Protein AF-A0A523JCQ4-F1 (afdb_monomer_lite)

Foldseek 3Di:
DDPPDPPPPPPPVPPDPDQADWDFLVVVCVVVVHDSVVCCVQLVDDDRTDGPVSSVVSVVVSVVVVVVVVVVPD

Radius of gyration: 16.49 Å; chains: 1; bounding box: 39×48×32 Å

pLDDT: mean 72.68, std 14.92, range [39.47, 87.56]

Sequence (74 aa):
MTISGPIFRPILFSSKRSEDELIPLDCLSELVGFPVEQLKEELELEGDEVSVENLRESVLKFLDLTMEEFKKTE

Structure (mmCIF, N/CA/C/O backbone):
data_AF-A0A523JCQ4-F1
#
_entry.id   AF-A0A523JCQ4-F1
#
loop_
_atom_site.group_PDB
_atom_site.id
_atom_site.type_symbol
_atom_site.label_atom_id
_atom_site.label_alt_id
_atom_site.label_comp_id
_atom_site.label_asym_id
_atom_site.label_entity_id
_atom_site.label_seq_id
_atom_site.pdbx_PDB_ins_code
_atom_site.Cartn_x
_atom_site.Cartn_y
_atom_site.Cartn_z
_atom_site.occupancy
_atom_site.B_iso_or_equiv
_atom_site.auth_seq_id
_atom_site.auth_comp_id
_atom_site.auth_asym_id
_atom_site.auth_atom_id
_atom_site.pdbx_PDB_model_num
ATOM 1 N N . MET A 1 1 ? 9.652 -42.048 -7.332 1.00 39.47 1 MET A N 1
ATOM 2 C CA . MET A 1 1 ? 9.372 -40.944 -6.390 1.00 39.47 1 MET A CA 1
ATOM 3 C C . MET A 1 1 ? 10.127 -39.722 -6.881 1.00 39.47 1 MET A C 1
ATOM 5 O O . MET A 1 1 ? 11.325 -39.631 -6.658 1.00 39.47 1 MET A O 1
ATOM 9 N N . THR A 1 2 ? 9.470 -38.849 -7.642 1.00 47.75 2 THR A N 1
ATOM 10 C CA . THR A 1 2 ? 10.054 -37.590 -8.121 1.00 47.75 2 THR A CA 1
ATOM 11 C C . THR A 1 2 ? 9.418 -36.461 -7.329 1.00 47.75 2 THR A C 1
ATOM 13 O O . THR A 1 2 ? 8.227 -36.192 -7.471 1.00 47.75 2 THR A O 1
ATOM 16 N N . ILE A 1 3 ? 10.198 -35.840 -6.451 1.00 55.44 3 ILE A N 1
ATOM 17 C CA . ILE A 1 3 ? 9.799 -34.640 -5.715 1.00 55.44 3 ILE A CA 1
ATOM 18 C C . ILE A 1 3 ? 9.883 -33.468 -6.697 1.00 55.44 3 ILE A C 1
ATOM 20 O O . ILE A 1 3 ? 10.926 -32.850 -6.867 1.00 55.44 3 ILE A O 1
ATOM 24 N N . SER A 1 4 ? 8.782 -33.234 -7.409 1.00 52.72 4 SER A N 1
ATOM 25 C CA . SER A 1 4 ? 8.538 -32.008 -8.165 1.00 52.72 4 SER A CA 1
ATOM 26 C C . SER A 1 4 ? 7.945 -30.989 -7.197 1.00 52.72 4 SER A C 1
ATOM 28 O O . SER A 1 4 ? 6.729 -30.913 -7.046 1.00 52.72 4 SER A O 1
ATOM 30 N N . GLY A 1 5 ? 8.807 -30.270 -6.483 1.00 59.75 5 GLY A N 1
ATOM 31 C CA . GLY A 1 5 ? 8.427 -29.100 -5.694 1.00 59.75 5 GLY A CA 1
ATOM 32 C C . GLY A 1 5 ? 9.019 -27.839 -6.326 1.00 59.75 5 GLY A C 1
ATOM 33 O O . GLY A 1 5 ? 10.113 -27.923 -6.892 1.00 59.75 5 GLY A O 1
ATOM 34 N N . PRO A 1 6 ? 8.340 -26.680 -6.259 1.00 57.38 6 PRO A N 1
ATOM 35 C CA . PRO A 1 6 ? 8.967 -25.420 -6.620 1.00 57.38 6 PRO A CA 1
ATOM 36 C C . PRO A 1 6 ? 10.183 -25.217 -5.714 1.00 57.38 6 PRO A C 1
ATOM 38 O O . PRO A 1 6 ? 10.088 -25.282 -4.487 1.00 57.38 6 PRO A O 1
ATOM 41 N N . ILE A 1 7 ? 11.341 -25.025 -6.341 1.00 62.47 7 ILE A N 1
ATOM 42 C CA . ILE A 1 7 ? 12.576 -24.618 -5.679 1.00 62.47 7 ILE A CA 1
ATOM 43 C C . ILE A 1 7 ? 12.273 -23.259 -5.053 1.00 62.47 7 ILE A C 1
ATOM 45 O O . ILE A 1 7 ? 12.316 -22.240 -5.738 1.00 62.47 7 ILE A O 1
ATOM 49 N N . PHE A 1 8 ? 11.927 -23.250 -3.764 1.00 60.03 8 PHE A N 1
ATOM 50 C CA . PHE A 1 8 ? 11.956 -22.041 -2.958 1.00 60.03 8 PHE A CA 1
ATOM 51 C C . PHE A 1 8 ? 13.389 -21.530 -3.036 1.00 60.03 8 PHE A C 1
ATOM 53 O O . PHE A 1 8 ? 14.302 -22.102 -2.443 1.00 60.03 8 PHE A O 1
ATOM 60 N N . ARG A 1 9 ? 13.597 -20.506 -3.861 1.00 57.78 9 ARG A N 1
ATOM 61 C CA . ARG A 1 9 ? 14.813 -19.710 -3.862 1.00 57.78 9 ARG A CA 1
ATOM 62 C C . ARG A 1 9 ? 14.667 -18.768 -2.675 1.00 57.78 9 ARG A C 1
ATOM 64 O O . ARG A 1 9 ? 13.890 -17.824 -2.787 1.00 57.78 9 ARG A O 1
ATOM 71 N N . PRO A 1 10 ? 15.333 -19.014 -1.532 1.00 50.28 10 PRO A N 1
ATOM 72 C CA . PRO A 1 10 ? 15.393 -17.993 -0.506 1.00 50.28 10 PRO A CA 1
ATOM 73 C C . PRO A 1 10 ? 16.063 -16.789 -1.156 1.00 50.28 10 PRO A C 1
ATOM 75 O O . PRO A 1 10 ? 17.184 -16.890 -1.661 1.00 50.28 10 PRO A O 1
ATOM 78 N N . ILE A 1 11 ? 15.328 -15.684 -1.217 1.00 56.47 11 ILE A N 1
ATOM 79 C CA . ILE A 1 11 ? 15.840 -14.400 -1.664 1.00 56.47 11 ILE A CA 1
ATOM 80 C C . ILE A 1 11 ? 17.027 -14.134 -0.745 1.00 56.47 11 ILE A C 1
ATOM 82 O O . ILE A 1 11 ? 16.869 -13.964 0.466 1.00 56.47 11 ILE A O 1
ATOM 86 N N . LEU A 1 12 ? 18.234 -14.233 -1.299 1.00 50.41 12 LEU A N 1
ATOM 87 C CA . LEU A 1 12 ? 19.442 -13.865 -0.596 1.00 50.41 12 LEU A CA 1
ATOM 88 C C . LEU A 1 12 ? 19.299 -12.358 -0.394 1.00 50.41 12 LEU A C 1
ATOM 90 O O . LEU A 1 12 ? 19.576 -11.590 -1.313 1.00 50.41 12 LEU A O 1
ATOM 94 N N . PHE A 1 13 ? 18.791 -11.949 0.771 1.00 50.28 13 PHE A N 1
ATOM 95 C CA . PHE A 1 13 ? 18.845 -10.575 1.256 1.00 50.28 13 PHE A CA 1
ATOM 96 C C . PHE A 1 13 ? 20.335 -10.264 1.430 1.00 50.28 13 PHE A C 1
ATOM 98 O O . PHE A 1 13 ? 20.927 -10.393 2.503 1.00 50.28 13 PHE A O 1
ATOM 105 N N . SER A 1 14 ? 20.986 -9.994 0.302 1.00 43.00 14 SER A N 1
ATOM 106 C CA . SER A 1 14 ? 22.353 -9.537 0.224 1.00 43.00 14 SER A CA 1
ATOM 107 C C . SER A 1 14 ? 22.323 -8.173 0.871 1.00 43.00 14 SER A C 1
ATOM 109 O O . SER A 1 14 ? 21.864 -7.210 0.272 1.00 4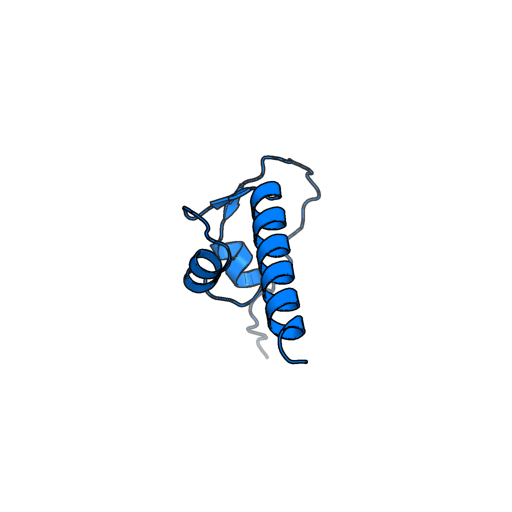3.00 14 SER A O 1
ATOM 111 N N . SER A 1 15 ? 22.734 -8.143 2.136 1.00 46.59 15 SER A N 1
ATOM 112 C CA . SER A 1 15 ? 22.860 -6.969 2.986 1.00 46.59 15 SER A CA 1
ATOM 113 C C . SER A 1 15 ? 23.755 -5.920 2.317 1.00 46.59 15 SER A C 1
ATOM 115 O O . SER A 1 15 ? 24.927 -5.766 2.665 1.00 46.59 15 SER A O 1
ATOM 117 N N . LYS A 1 16 ? 23.204 -5.186 1.354 1.00 46.75 16 LYS A N 1
ATOM 118 C CA . LYS A 1 16 ? 23.782 -3.990 0.767 1.00 46.75 16 LYS A CA 1
ATOM 119 C C . LYS A 1 16 ? 22.820 -2.862 1.094 1.00 46.75 16 LYS A C 1
ATOM 121 O O . LYS A 1 16 ? 21.760 -2.711 0.515 1.00 46.75 16 LYS A O 1
ATOM 126 N N . ARG A 1 17 ? 23.185 -2.142 2.150 1.00 49.75 17 ARG A N 1
ATOM 127 C CA . ARG A 1 17 ? 22.505 -0.955 2.653 1.00 49.75 17 ARG A CA 1
ATOM 128 C C . ARG A 1 17 ? 22.751 0.168 1.634 1.00 49.75 17 ARG A C 1
ATOM 130 O O . ARG A 1 17 ? 23.699 0.927 1.791 1.00 49.75 17 ARG A O 1
ATOM 137 N N . SER A 1 18 ? 21.997 0.161 0.541 1.00 52.41 18 SER A N 1
ATOM 138 C CA . SER A 1 18 ? 21.913 1.264 -0.416 1.00 52.41 18 SER A CA 1
ATOM 139 C C . SER A 1 18 ? 20.595 1.975 -0.121 1.00 52.41 18 SER A C 1
ATOM 141 O O . SER A 1 18 ? 19.533 1.385 -0.280 1.00 52.41 18 SER A O 1
ATOM 143 N N . GLU A 1 19 ? 20.660 3.192 0.411 1.00 55.78 19 GLU A N 1
ATOM 144 C CA . GLU A 1 19 ? 19.468 3.960 0.806 1.00 55.78 19 GLU A CA 1
ATOM 145 C C . GLU A 1 19 ? 18.619 4.379 -0.417 1.00 55.78 19 GLU A C 1
ATOM 147 O O . GLU A 1 19 ? 17.408 4.502 -0.292 1.00 55.78 19 GLU A O 1
ATOM 152 N N . ASP A 1 20 ? 19.217 4.401 -1.614 1.00 59.44 20 ASP A N 1
ATOM 153 C CA . ASP A 1 20 ? 18.567 4.646 -2.915 1.00 59.44 20 ASP A CA 1
ATOM 154 C C . ASP A 1 20 ? 18.114 3.372 -3.664 1.00 59.44 20 ASP A C 1
ATOM 156 O O . ASP A 1 20 ? 17.881 3.405 -4.874 1.00 59.44 20 ASP A O 1
ATOM 160 N N . GLU A 1 21 ? 18.050 2.207 -3.010 1.00 72.38 21 GLU A N 1
ATOM 161 C CA . GLU A 1 21 ? 17.603 0.991 -3.701 1.00 72.38 21 GLU A CA 1
ATOM 162 C C . GLU A 1 21 ? 16.090 1.058 -3.958 1.00 72.38 21 GLU A C 1
ATOM 164 O O . GLU A 1 21 ? 15.273 0.961 -3.039 1.00 72.38 21 GLU A O 1
ATOM 169 N N . LEU A 1 22 ? 15.731 1.266 -5.227 1.00 79.94 22 LEU A N 1
ATOM 170 C CA . LEU A 1 22 ? 14.359 1.196 -5.709 1.00 79.94 22 LEU A CA 1
ATOM 171 C C . LEU A 1 22 ? 13.893 -0.260 -5.660 1.00 79.94 22 LEU A C 1
ATOM 173 O O . LEU A 1 22 ? 14.482 -1.141 -6.290 1.00 79.94 22 LEU A O 1
ATOM 177 N N . ILE A 1 23 ? 12.839 -0.512 -4.890 1.00 83.12 23 ILE A N 1
ATOM 178 C CA . ILE A 1 23 ? 12.232 -1.830 -4.763 1.00 83.12 23 ILE A CA 1
ATOM 179 C C . ILE A 1 23 ? 11.065 -1.919 -5.754 1.00 83.12 23 ILE A C 1
ATOM 181 O O . ILE A 1 23 ? 10.140 -1.106 -5.668 1.00 83.12 23 ILE A O 1
ATOM 185 N N . PRO A 1 24 ? 11.054 -2.907 -6.664 1.00 86.56 24 PRO A N 1
ATOM 186 C CA . PRO A 1 24 ? 9.906 -3.144 -7.526 1.00 86.56 24 PRO A CA 1
ATOM 187 C C . PRO A 1 24 ? 8.706 -3.623 -6.702 1.00 86.56 24 PRO A C 1
ATOM 189 O O . PRO A 1 24 ? 8.823 -4.506 -5.844 1.00 86.56 24 PRO A O 1
ATOM 192 N N . LEU A 1 25 ? 7.531 -3.069 -6.995 1.00 84.00 25 LEU A N 1
ATOM 193 C CA . LEU A 1 25 ? 6.295 -3.389 -6.279 1.00 84.00 25 LEU A CA 1
ATOM 194 C C . LEU A 1 25 ? 5.878 -4.850 -6.431 1.00 84.00 25 LEU A C 1
ATOM 196 O O . LEU A 1 25 ? 5.233 -5.382 -5.537 1.00 84.00 25 LEU A O 1
ATOM 200 N N . ASP A 1 26 ? 6.272 -5.506 -7.521 1.00 84.88 26 ASP A N 1
ATOM 201 C CA . ASP A 1 26 ? 6.045 -6.937 -7.740 1.00 84.88 26 ASP A CA 1
ATOM 202 C C . ASP A 1 26 ? 6.680 -7.785 -6.623 1.00 84.88 26 ASP A C 1
ATOM 204 O O . ASP A 1 26 ? 6.006 -8.594 -5.987 1.00 84.88 26 ASP A O 1
ATOM 208 N N . CYS A 1 27 ? 7.935 -7.490 -6.262 1.00 83.44 27 CYS A N 1
ATOM 209 C CA . CYS A 1 27 ? 8.612 -8.160 -5.151 1.00 83.44 27 CYS A CA 1
ATOM 210 C C . CYS A 1 27 ? 7.947 -7.862 -3.805 1.00 83.44 27 CYS A C 1
ATOM 212 O O . CYS A 1 27 ? 7.862 -8.740 -2.949 1.00 83.44 27 CYS A O 1
ATOM 214 N N . LEU A 1 28 ? 7.472 -6.631 -3.594 1.00 81.81 28 LEU A N 1
ATOM 215 C CA . LEU A 1 28 ? 6.731 -6.291 -2.379 1.00 81.81 28 LEU A CA 1
ATOM 216 C C . LEU A 1 28 ? 5.399 -7.041 -2.326 1.00 81.81 28 LEU A C 1
ATOM 218 O O . LEU A 1 28 ? 5.088 -7.635 -1.303 1.00 81.81 28 LEU A O 1
ATOM 222 N N . SER A 1 29 ? 4.660 -7.101 -3.429 1.00 85.19 29 SER A N 1
ATOM 223 C CA . SER A 1 29 ? 3.414 -7.862 -3.556 1.00 85.19 29 SER A CA 1
ATOM 224 C C . SER A 1 29 ? 3.605 -9.331 -3.182 1.00 85.19 29 SER A C 1
ATOM 226 O O . SER A 1 29 ? 2.842 -9.871 -2.378 1.00 85.19 29 SER A O 1
ATOM 228 N N . GLU A 1 30 ? 4.672 -9.967 -3.672 1.00 84.19 30 GLU A N 1
ATOM 229 C CA . GLU A 1 30 ? 5.023 -11.338 -3.286 1.00 84.19 30 GLU A CA 1
ATOM 230 C C . GLU A 1 30 ? 5.377 -11.480 -1.793 1.00 84.19 30 GLU A C 1
ATOM 232 O O . GLU A 1 30 ? 5.062 -12.502 -1.181 1.00 84.19 30 GLU A O 1
ATOM 237 N N . LEU A 1 31 ? 6.017 -10.470 -1.192 1.00 81.94 31 LEU A N 1
ATOM 238 C CA . LEU A 1 31 ? 6.434 -10.491 0.215 1.00 81.94 31 LEU A CA 1
ATOM 239 C C . LEU A 1 31 ? 5.284 -10.241 1.194 1.00 81.94 31 LEU A C 1
ATOM 241 O O . LEU A 1 31 ? 5.193 -10.924 2.215 1.00 81.94 31 LEU A O 1
ATOM 245 N N . VAL A 1 32 ? 4.441 -9.243 0.920 1.00 82.19 32 VAL A N 1
ATOM 246 C CA . VAL A 1 32 ? 3.331 -8.861 1.806 1.00 82.19 32 VAL A CA 1
ATOM 247 C C . VAL A 1 32 ? 2.088 -9.719 1.537 1.00 82.19 32 VAL A C 1
ATOM 249 O O . VAL A 1 32 ? 1.237 -9.862 2.412 1.00 82.19 32 VAL A O 1
ATOM 252 N N . GLY A 1 33 ? 1.996 -10.339 0.357 1.00 81.50 33 GLY A N 1
ATOM 253 C CA . GLY A 1 33 ? 0.869 -11.187 -0.032 1.00 81.50 33 GLY A CA 1
ATOM 254 C C . GLY A 1 33 ? -0.359 -10.403 -0.497 1.00 81.50 33 GLY A C 1
ATOM 255 O O . GLY A 1 33 ? -1.457 -10.958 -0.521 1.00 81.50 33 GLY A O 1
ATOM 256 N N . PHE A 1 34 ? -0.179 -9.133 -0.865 1.00 81.94 34 PHE A N 1
ATOM 257 C CA . PHE A 1 34 ? -1.217 -8.281 -1.442 1.00 81.94 34 PHE A CA 1
ATOM 258 C C . PHE A 1 34 ? -0.873 -7.971 -2.897 1.00 81.94 34 PHE A C 1
ATOM 260 O O . PHE A 1 34 ? 0.286 -7.675 -3.172 1.00 81.94 34 PHE A O 1
ATOM 267 N N . PRO A 1 35 ? -1.842 -7.997 -3.825 1.00 87.56 35 PRO A N 1
ATOM 268 C CA . PRO A 1 35 ? -1.605 -7.620 -5.210 1.00 87.56 35 PRO A CA 1
ATOM 269 C C . PRO A 1 35 ? -1.063 -6.191 -5.324 1.00 87.56 35 PRO A C 1
ATOM 271 O O . PRO A 1 35 ? -1.466 -5.290 -4.585 1.00 87.56 35 PRO A O 1
ATOM 274 N N . VAL A 1 36 ? -0.193 -5.979 -6.315 1.00 86.06 36 VAL A N 1
ATOM 275 C CA . VAL A 1 36 ? 0.437 -4.684 -6.621 1.00 86.06 36 VAL A CA 1
ATOM 276 C C . VAL A 1 36 ? -0.581 -3.542 -6.714 1.00 86.06 36 VAL A C 1
ATOM 278 O O . VAL A 1 36 ? -0.310 -2.445 -6.241 1.00 86.06 36 VAL A O 1
ATOM 281 N N . GLU A 1 37 ? -1.760 -3.794 -7.285 1.00 86.19 37 GLU A N 1
ATOM 282 C CA . GLU A 1 37 ? -2.825 -2.791 -7.421 1.00 86.19 37 GLU A CA 1
ATOM 283 C C . GLU A 1 37 ? -3.315 -2.271 -6.062 1.00 86.19 37 GLU A C 1
ATOM 285 O O . GLU A 1 37 ? -3.453 -1.064 -5.888 1.00 86.19 37 GLU A O 1
ATOM 290 N N . GLN A 1 38 ? -3.493 -3.161 -5.079 1.00 84.69 38 GLN A N 1
ATOM 291 C CA . GLN A 1 38 ? -3.902 -2.775 -3.725 1.00 84.69 38 GLN A CA 1
ATOM 292 C C . GLN A 1 38 ? -2.790 -2.029 -2.998 1.00 84.69 38 GLN A C 1
ATOM 294 O O . GLN A 1 38 ? -3.048 -1.038 -2.329 1.00 84.69 38 GLN A O 1
ATOM 299 N N . LEU A 1 39 ? -1.539 -2.465 -3.159 1.00 84.50 39 LEU A N 1
ATOM 300 C CA . LEU A 1 39 ? -0.402 -1.754 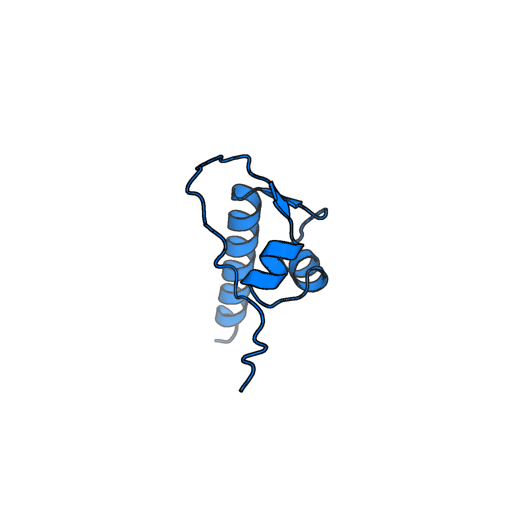-2.577 1.00 84.50 39 LEU A CA 1
ATOM 301 C C . LEU A 1 39 ? -0.285 -0.329 -3.130 1.00 84.50 39 LEU A C 1
ATOM 303 O O . LEU A 1 39 ? -0.015 0.586 -2.362 1.00 84.50 39 LEU A O 1
ATOM 307 N N . LYS A 1 40 ? -0.511 -0.124 -4.433 1.00 85.50 40 LYS A N 1
ATOM 308 C CA . LYS A 1 40 ? -0.496 1.215 -5.045 1.00 85.50 40 LYS A CA 1
ATOM 309 C C . LYS A 1 40 ? -1.613 2.108 -4.515 1.00 85.50 40 LYS A C 1
ATOM 311 O O . LYS A 1 40 ? -1.356 3.277 -4.247 1.00 85.50 40 LYS A O 1
ATOM 316 N N . GLU A 1 41 ? -2.819 1.560 -4.382 1.00 86.00 41 GLU A N 1
ATOM 317 C CA . GLU A 1 41 ? -3.989 2.290 -3.885 1.00 86.00 41 GLU A CA 1
ATOM 318 C C . GLU A 1 41 ? -3.816 2.692 -2.413 1.00 86.00 41 GLU A C 1
ATOM 320 O O . GLU A 1 41 ? -3.941 3.867 -2.081 1.00 86.00 41 GLU A O 1
ATOM 325 N N . GLU A 1 42 ? -3.432 1.747 -1.554 1.00 83.31 42 GLU A N 1
ATOM 326 C CA . GLU A 1 42 ? -3.365 1.960 -0.102 1.00 83.31 42 GLU A CA 1
ATOM 327 C C . GLU A 1 42 ? -2.133 2.770 0.335 1.00 83.31 42 GLU A C 1
ATOM 329 O O . GLU A 1 42 ? -2.190 3.521 1.309 1.00 83.31 42 GLU A O 1
ATOM 334 N N . LEU A 1 43 ? -1.001 2.617 -0.364 1.00 82.06 43 LEU A N 1
ATOM 335 C CA . LEU A 1 43 ? 0.252 3.318 -0.046 1.00 82.06 43 LEU A CA 1
ATOM 336 C C . LEU A 1 43 ? 0.456 4.596 -0.877 1.00 82.06 43 LEU A C 1
ATOM 338 O O . LEU A 1 43 ? 1.499 5.241 -0.730 1.00 82.06 43 LEU A O 1
ATOM 342 N N . GLU A 1 44 ? -0.515 4.949 -1.729 1.00 82.81 44 GLU A N 1
ATOM 343 C CA . GLU A 1 44 ? -0.501 6.113 -2.629 1.00 82.81 44 GLU A CA 1
ATOM 344 C C . GLU A 1 44 ? 0.790 6.194 -3.473 1.00 82.81 44 GLU A C 1
ATOM 346 O O . GLU A 1 44 ? 1.415 7.248 -3.597 1.00 82.81 44 GLU A O 1
ATOM 351 N N . LEU A 1 45 ? 1.236 5.058 -4.022 1.00 82.00 45 LEU A N 1
ATOM 352 C CA . LEU A 1 45 ? 2.515 4.966 -4.735 1.00 82.00 45 LEU A CA 1
ATOM 353 C C . LEU A 1 45 ? 2.350 5.264 -6.229 1.00 82.00 45 LEU A C 1
ATOM 355 O O . LEU A 1 45 ? 1.584 4.607 -6.935 1.00 82.00 45 LEU A O 1
ATOM 359 N N . GLU A 1 46 ? 3.136 6.215 -6.734 1.00 74.75 46 GLU A N 1
ATOM 360 C CA . GLU A 1 46 ? 3.179 6.569 -8.153 1.00 74.75 46 GLU A CA 1
ATOM 361 C C . GLU A 1 46 ? 4.288 5.782 -8.872 1.00 74.75 46 GLU A C 1
ATOM 363 O O . GLU A 1 46 ? 5.463 6.132 -8.804 1.00 74.75 46 GLU A O 1
ATOM 368 N N . GLY A 1 47 ? 3.917 4.710 -9.580 1.00 79.81 47 GLY A N 1
ATOM 369 C CA . GLY A 1 47 ? 4.837 3.933 -10.424 1.00 79.81 47 GLY A CA 1
ATOM 370 C C . GLY A 1 47 ? 4.909 2.453 -10.064 1.00 79.81 47 GLY A C 1
ATOM 371 O O . GLY A 1 47 ? 4.054 1.940 -9.352 1.00 79.81 47 GLY A O 1
ATOM 372 N N . ASP A 1 48 ? 5.898 1.747 -10.612 1.00 81.06 48 ASP A N 1
ATOM 373 C CA . ASP A 1 48 ? 6.132 0.310 -10.382 1.00 81.06 48 ASP A CA 1
ATOM 374 C C . ASP A 1 48 ? 7.306 0.037 -9.426 1.00 81.06 48 ASP A C 1
ATOM 376 O O . ASP A 1 48 ? 7.583 -1.115 -9.090 1.00 81.06 48 ASP A O 1
ATOM 380 N N . GLU A 1 49 ? 7.975 1.093 -8.963 1.00 83.00 49 GLU A N 1
ATOM 381 C CA . GLU A 1 49 ? 9.181 1.049 -8.139 1.00 83.00 49 GLU A CA 1
ATOM 382 C C . GLU A 1 49 ? 9.077 2.083 -7.011 1.00 83.00 49 GLU A C 1
ATOM 384 O O . GLU A 1 49 ? 8.598 3.196 -7.228 1.00 83.00 49 GLU A O 1
ATOM 389 N N . VAL A 1 50 ? 9.527 1.730 -5.805 1.00 84.31 50 VAL A N 1
ATOM 390 C CA . VAL A 1 50 ? 9.489 2.611 -4.629 1.00 84.31 50 VAL A CA 1
ATOM 391 C C . VAL A 1 50 ? 10.788 2.516 -3.832 1.00 84.31 50 VAL A C 1
ATOM 393 O O . VAL A 1 50 ? 11.291 1.424 -3.569 1.00 84.31 50 VAL A O 1
ATOM 396 N N . SER A 1 51 ? 11.343 3.657 -3.423 1.00 85.00 51 SER A N 1
ATOM 397 C CA . SER A 1 51 ? 12.502 3.694 -2.525 1.00 85.00 51 SER A CA 1
ATOM 398 C C . SER A 1 51 ? 12.148 3.148 -1.144 1.00 85.00 51 SER A C 1
ATOM 400 O O . SER A 1 51 ? 11.025 3.307 -0.663 1.00 85.00 51 SER A O 1
ATOM 402 N N . VAL A 1 52 ? 13.130 2.574 -0.449 1.00 83.25 52 VAL A N 1
ATOM 403 C CA . VAL A 1 52 ? 12.932 2.048 0.914 1.00 83.25 52 VAL A CA 1
ATOM 404 C C . VAL A 1 52 ? 12.446 3.126 1.888 1.00 83.25 52 VAL A C 1
ATOM 406 O O . VAL A 1 52 ? 11.653 2.825 2.779 1.00 83.25 52 VAL A O 1
ATOM 409 N N . GLU A 1 53 ? 12.914 4.368 1.741 1.00 82.81 53 GLU A N 1
ATOM 410 C CA . GLU A 1 53 ? 12.472 5.498 2.567 1.00 82.81 53 GLU A CA 1
ATOM 411 C C . GLU A 1 53 ? 10.982 5.805 2.362 1.00 82.81 53 GLU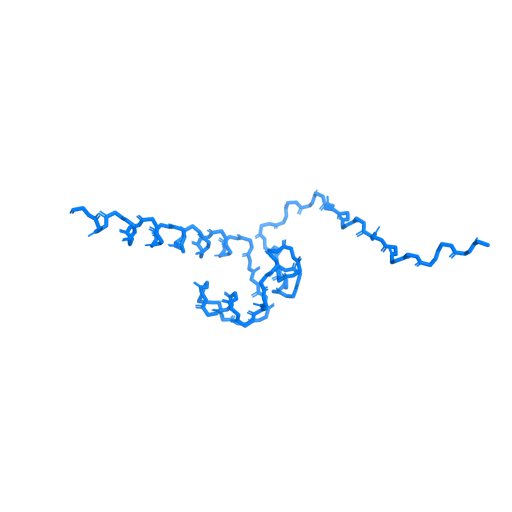 A C 1
ATOM 413 O O . GLU A 1 53 ? 10.216 5.716 3.320 1.00 82.81 53 GLU A O 1
ATOM 418 N N . ASN A 1 54 ? 10.554 6.010 1.112 1.00 83.62 54 ASN A N 1
ATOM 419 C CA . ASN A 1 54 ? 9.165 6.305 0.765 1.00 83.62 54 ASN A CA 1
ATOM 420 C C . ASN A 1 54 ? 8.243 5.153 1.159 1.00 83.62 54 ASN A C 1
ATOM 422 O O . ASN A 1 54 ? 7.176 5.377 1.718 1.00 83.62 54 ASN A O 1
ATOM 426 N N . LEU A 1 55 ? 8.673 3.908 0.931 1.00 84.38 55 LEU A N 1
ATOM 427 C CA . LEU A 1 55 ? 7.913 2.735 1.347 1.00 84.38 55 LEU A CA 1
ATOM 428 C C . LEU A 1 55 ? 7.690 2.728 2.863 1.00 84.38 55 LEU A C 1
ATOM 430 O O . LEU A 1 55 ? 6.583 2.455 3.321 1.00 84.38 55 LEU A O 1
ATOM 434 N N . ARG A 1 56 ? 8.730 3.020 3.654 1.00 84.19 56 ARG A N 1
ATOM 435 C CA . ARG A 1 56 ? 8.608 3.089 5.116 1.00 84.19 56 ARG A CA 1
ATOM 436 C C . ARG A 1 56 ? 7.649 4.190 5.539 1.00 84.19 56 ARG A C 1
ATOM 438 O O . ARG A 1 56 ? 6.823 3.936 6.410 1.00 84.19 56 ARG A O 1
ATOM 445 N N . GLU A 1 57 ? 7.749 5.374 4.943 1.00 86.69 57 GLU A N 1
ATOM 446 C CA . GLU A 1 57 ? 6.853 6.490 5.253 1.00 86.69 57 GLU A CA 1
ATOM 447 C C . GLU A 1 57 ? 5.400 6.174 4.888 1.00 86.69 57 GLU A C 1
ATOM 449 O O . GLU A 1 57 ? 4.527 6.317 5.746 1.00 86.69 57 GLU A O 1
ATOM 454 N N . SER A 1 58 ? 5.136 5.661 3.683 1.00 84.69 58 SER A N 1
ATOM 455 C CA . SER A 1 58 ? 3.785 5.269 3.262 1.00 84.69 58 SER A CA 1
ATOM 456 C C . SER A 1 58 ? 3.198 4.177 4.157 1.00 84.69 58 SER A C 1
ATOM 458 O O . SER A 1 58 ? 2.050 4.287 4.580 1.00 84.69 58 SER A O 1
ATOM 460 N N . VAL A 1 59 ? 3.976 3.145 4.509 1.00 85.31 59 VAL A N 1
ATOM 461 C CA . VAL A 1 59 ? 3.504 2.065 5.395 1.00 85.31 59 VAL A CA 1
ATOM 462 C C . VAL A 1 59 ? 3.234 2.586 6.807 1.00 85.31 59 VAL A C 1
ATOM 464 O O . VAL A 1 59 ? 2.227 2.221 7.410 1.00 85.31 59 VAL A O 1
ATOM 467 N N . LEU A 1 60 ? 4.100 3.448 7.346 1.00 86.00 60 LEU A N 1
ATOM 468 C CA . LEU A 1 60 ? 3.879 4.057 8.658 1.00 86.00 60 LEU A CA 1
ATOM 469 C C . LEU A 1 60 ? 2.627 4.936 8.662 1.00 86.00 60 LEU A C 1
ATOM 471 O O . LEU A 1 60 ? 1.823 4.821 9.583 1.00 86.00 60 LEU A O 1
ATOM 475 N N . LYS A 1 61 ? 2.431 5.752 7.622 1.00 85.88 61 LYS A N 1
ATOM 476 C CA . LYS A 1 61 ? 1.234 6.585 7.449 1.00 85.88 61 LYS A CA 1
ATOM 477 C C . LYS A 1 61 ? -0.031 5.726 7.374 1.00 85.88 61 LYS A C 1
ATOM 479 O O . LYS A 1 61 ? -1.005 6.022 8.055 1.00 85.88 61 LYS A O 1
ATOM 484 N N . PHE A 1 62 ? -0.000 4.642 6.600 1.00 85.00 62 PHE A N 1
ATOM 485 C CA . PHE A 1 62 ? -1.114 3.699 6.490 1.00 85.00 62 PHE A CA 1
ATOM 486 C C . PHE A 1 62 ? -1.476 3.063 7.842 1.00 85.00 62 PHE A C 1
ATOM 488 O O . PHE A 1 62 ? -2.651 2.985 8.212 1.00 85.00 62 PHE A O 1
ATOM 495 N N . LEU A 1 63 ? -0.468 2.637 8.608 1.00 84.88 63 LEU A N 1
ATOM 496 C CA . LEU A 1 63 ? -0.671 2.063 9.939 1.00 84.88 63 LEU A CA 1
ATOM 497 C C . LEU A 1 63 ? -1.218 3.091 10.939 1.00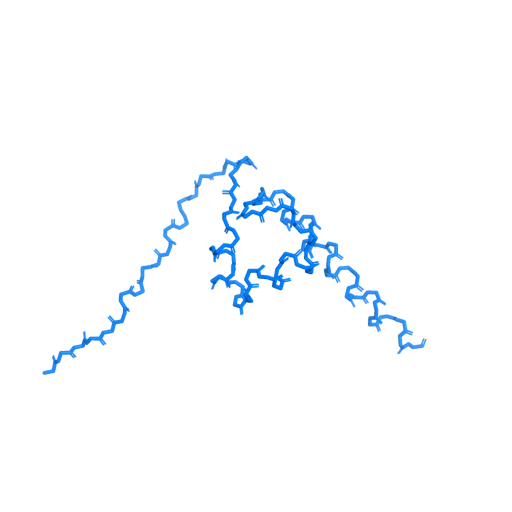 84.88 63 LEU A C 1
ATOM 499 O O . LEU A 1 63 ? -2.091 2.738 11.730 1.00 84.88 63 LEU A O 1
ATOM 503 N N . ASP A 1 64 ? -0.739 4.336 10.895 1.00 85.62 64 ASP A N 1
ATOM 504 C CA . ASP A 1 64 ? -1.206 5.423 11.765 1.00 85.62 64 ASP A CA 1
ATOM 505 C C . ASP A 1 64 ? -2.677 5.764 11.481 1.00 85.62 64 ASP A C 1
ATOM 507 O O . ASP A 1 64 ? -3.502 5.721 12.394 1.00 85.62 64 ASP A O 1
ATOM 511 N N . LEU A 1 65 ? -3.036 5.936 10.201 1.00 81.81 65 LEU A N 1
ATOM 512 C CA . LEU A 1 65 ? -4.419 6.151 9.758 1.00 81.81 65 LEU A CA 1
ATOM 513 C C . LEU A 1 65 ? -5.340 5.009 10.193 1.00 81.81 65 LEU A C 1
ATOM 515 O O . LEU A 1 65 ? -6.413 5.243 10.749 1.00 81.81 65 LEU A O 1
ATOM 519 N N . THR A 1 66 ? -4.906 3.764 9.988 1.00 81.25 66 THR A N 1
ATOM 520 C CA . THR A 1 66 ? -5.672 2.588 10.414 1.00 81.25 66 THR A CA 1
ATOM 521 C C . THR A 1 66 ? -5.885 2.611 11.929 1.00 81.25 66 THR A C 1
ATOM 523 O O . THR A 1 66 ? -6.995 2.383 12.406 1.00 81.25 66 THR A O 1
ATOM 526 N N . MET A 1 67 ? -4.846 2.922 12.708 1.00 77.62 67 MET A N 1
ATOM 527 C CA . MET A 1 67 ? -4.916 2.964 14.170 1.00 77.62 67 MET A CA 1
ATOM 528 C C . M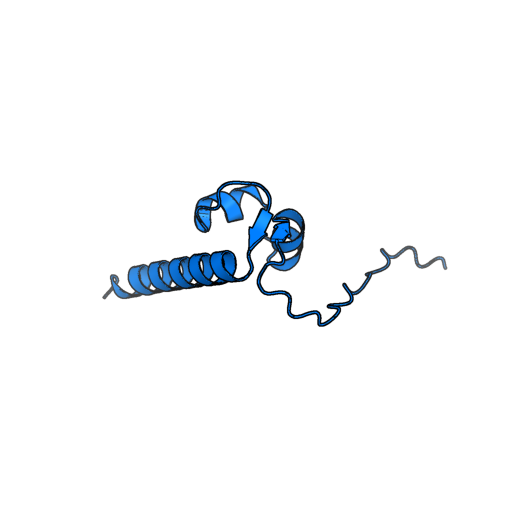ET A 1 67 ? -5.800 4.109 14.692 1.00 77.62 67 MET A C 1
ATOM 530 O O . MET A 1 67 ? -6.501 3.924 15.692 1.00 77.62 67 MET A O 1
ATOM 534 N N . GLU A 1 68 ? -5.808 5.265 14.026 1.00 73.25 68 GLU A N 1
ATOM 535 C CA . GLU A 1 68 ? -6.700 6.385 14.342 1.00 73.25 68 GLU A CA 1
ATOM 536 C C . GLU A 1 68 ? -8.173 6.059 14.064 1.00 73.25 68 GLU A C 1
ATOM 538 O O . GLU A 1 68 ? -9.029 6.359 14.903 1.00 73.25 68 GLU A O 1
ATOM 543 N N . GLU A 1 69 ? -8.475 5.380 12.955 1.00 69.00 69 GLU A N 1
ATOM 544 C CA . GLU A 1 69 ? -9.841 4.947 12.629 1.00 69.00 69 GLU A CA 1
ATOM 545 C C . GLU A 1 69 ? -10.399 3.989 13.698 1.00 69.00 69 GLU A C 1
ATOM 547 O O . GLU A 1 69 ? -11.549 4.124 14.129 1.00 69.00 69 GLU A O 1
ATOM 552 N N . PHE A 1 70 ? -9.567 3.088 14.237 1.00 62.25 70 PHE A N 1
ATOM 553 C CA . PHE A 1 70 ? -9.962 2.234 15.366 1.00 62.25 70 PHE A CA 1
ATOM 554 C C . PHE A 1 70 ? -10.164 3.010 16.674 1.00 62.25 70 PHE A C 1
ATOM 556 O O . PHE A 1 70 ? -10.964 2.597 17.514 1.00 62.25 70 PHE A O 1
ATOM 563 N N . LYS A 1 71 ? -9.487 4.148 16.856 1.00 59.72 71 LYS A N 1
ATOM 564 C CA . LYS A 1 71 ? -9.575 4.967 18.075 1.00 59.72 71 LYS A CA 1
ATOM 565 C C . LYS A 1 71 ? -10.826 5.849 18.128 1.00 59.72 71 LYS A C 1
ATOM 567 O O . LYS A 1 71 ? -11.166 6.357 19.191 1.00 59.72 71 LYS A O 1
ATOM 572 N N . LYS A 1 72 ? -11.514 6.034 16.998 1.00 54.16 72 LYS A N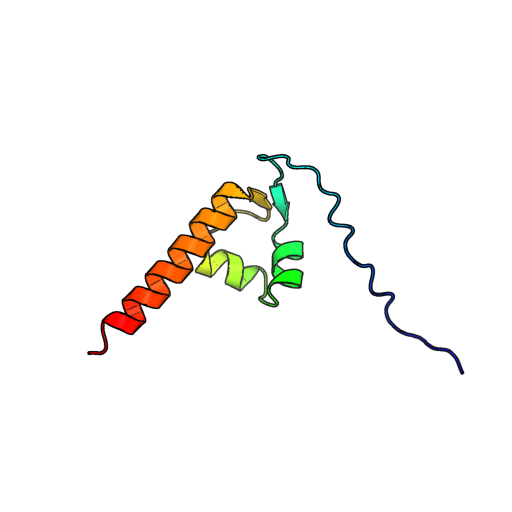 1
ATOM 573 C CA . LYS A 1 72 ? -12.722 6.869 16.885 1.00 54.16 72 LYS A CA 1
ATOM 574 C C . LYS A 1 72 ? -14.023 6.126 17.220 1.00 54.16 72 LYS A C 1
ATOM 576 O O . LYS A 1 72 ? -15.090 6.734 17.193 1.00 54.16 72 LYS A O 1
ATOM 581 N N . THR A 1 73 ? -13.938 4.831 17.536 1.00 47.88 73 THR A N 1
ATOM 582 C CA . THR A 1 73 ? -15.077 3.998 17.959 1.00 47.88 73 THR A CA 1
ATOM 583 C C . THR A 1 73 ? -15.078 3.783 19.479 1.00 47.88 73 THR A C 1
ATOM 585 O O . THR A 1 73 ? -15.217 2.655 19.942 1.00 47.88 73 THR A O 1
ATOM 588 N N . GLU A 1 74 ? -14.919 4.856 20.259 1.00 43.72 74 GLU A N 1
ATOM 589 C CA . GLU A 1 74 ? -15.298 4.913 21.684 1.00 43.72 74 GLU A CA 1
ATOM 590 C C . GLU A 1 74 ? -16.012 6.229 22.012 1.00 43.72 74 GLU A C 1
ATOM 592 O O . GLU A 1 74 ? -15.571 7.291 21.513 1.00 43.72 74 GLU A O 1
#

Secondary structure (DSSP, 8-state):
------------------TT-EEEHHHHHHHHTS-HHHHHHHTT--SSEEEHHHHHHHHHHHHHHHHHHHHT--